Protein AF-A0AAV6G072-F1 (afdb_monomer)

Radius of gyration: 23.27 Å; Cα contacts (8 Å, |Δi|>4): 62; chains: 1; bounding box: 59×50×56 Å

Sequence (131 aa):
MVQSSLRPAANDYDTANARTCPVGLYVIPFLPRLSIRLDADAACQTMNADARRVRNQDANPCIEESDGSQNCLNRNNYDKSMCSFYFQRYKECRKYWHNVMIQRRRDGMKPDMPTAAEREEILAALGGKPY

InterPro domains:
  IPR009069 Cysteine alpha-hairpin motif superfamily [SSF47072] (57-99)
  IPR051040 Cytochrome c oxidase-assembly factor COX23 [PTHR46811] (40-126)

Organism: NCBI:txid278164

Foldseek 3Di:
DDDPDDDDDPDPPPPPDPDDDPPDDDDDPDDDDDPDPPPPDPPPPDPCPVVCQLPVCFNDVLNVLVVLLVVQCVVVVNPVVRSVVSVVLSVVLVVVQVVQLVVCVVVVHPPSGDGNVVVVVVQVVVVHRPD

Solvent-accessible surface area (backbone atoms only — not comparable to full-atom values): 8614 Å² total; per-residue (Å²): 145,79,88,82,83,83,80,84,76,83,77,95,72,85,86,80,76,85,78,85,74,89,86,76,81,82,83,81,89,86,81,86,88,76,93,72,85,70,79,89,80,84,81,90,83,84,86,51,73,64,61,51,50,62,66,27,61,68,79,30,90,49,47,70,38,48,50,50,33,51,52,44,23,72,74,50,82,58,43,60,82,84,34,47,66,36,52,48,37,35,51,43,40,54,51,52,56,50,50,52,26,52,49,29,51,73,73,69,44,78,68,45,67,64,50,63,69,58,47,52,52,56,32,57,75,66,75,43,72,100,81

Structure (mmCIF, N/CA/C/O backbone):
data_AF-A0AAV6G072-F1
#
_entry.id   AF-A0AAV6G072-F1
#
loop_
_atom_site.group_PDB
_atom_site.id
_atom_site.type_symbol
_atom_site.label_atom_id
_atom_site.label_alt_id
_atom_site.label_comp_id
_atom_site.label_asym_id
_atom_site.label_entity_id
_atom_site.label_seq_id
_atom_site.pdbx_PDB_ins_code
_atom_site.Cartn_x
_atom_site.Cartn_y
_atom_site.Cartn_z
_atom_site.occupancy
_atom_site.B_iso_or_equiv
_atom_site.auth_seq_id
_atom_site.auth_comp_id
_atom_site.auth_asym_id
_atom_site.auth_atom_id
_atom_site.pdbx_PDB_model_num
ATOM 1 N N . MET A 1 1 ? -8.547 -42.734 2.504 1.00 43.28 1 MET A N 1
ATOM 2 C CA . MET A 1 1 ? -7.365 -42.151 3.169 1.00 43.28 1 MET A CA 1
ATOM 3 C C . MET A 1 1 ? -6.193 -42.265 2.215 1.00 43.28 1 MET A C 1
ATOM 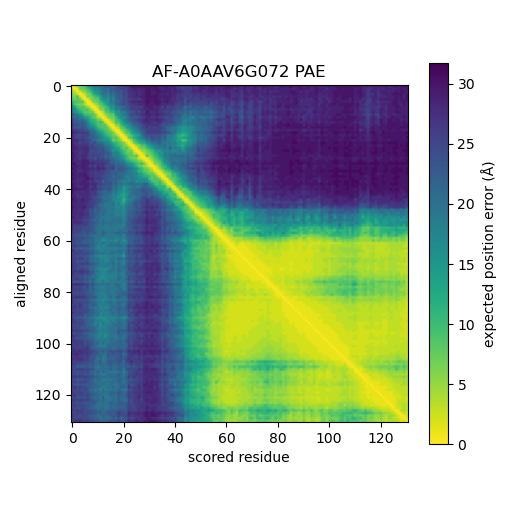5 O O . MET A 1 1 ? -5.780 -43.384 1.990 1.00 43.28 1 MET A O 1
ATOM 9 N N . VAL A 1 2 ? -5.760 -41.167 1.594 1.00 44.50 2 VAL A N 1
ATOM 10 C CA . VAL A 1 2 ? -4.366 -40.685 1.516 1.00 44.50 2 VAL A CA 1
ATOM 11 C C . VAL A 1 2 ? -4.485 -39.270 0.943 1.00 44.50 2 VAL A C 1
ATOM 13 O O . VAL A 1 2 ? -4.980 -39.075 -0.163 1.00 44.50 2 VAL A O 1
ATOM 16 N N . GLN A 1 3 ? -4.125 -38.281 1.758 1.00 39.19 3 GLN A N 1
ATOM 17 C CA . GLN A 1 3 ? -3.996 -36.882 1.366 1.00 39.19 3 GLN A CA 1
ATOM 18 C C . GLN A 1 3 ? -2.830 -36.751 0.382 1.00 39.19 3 GLN A C 1
ATOM 20 O O . GLN A 1 3 ? -1.684 -36.985 0.755 1.00 39.19 3 GLN A O 1
ATOM 25 N N . SER A 1 4 ? -3.105 -36.339 -0.853 1.00 45.03 4 SER A N 1
ATOM 26 C CA . SER A 1 4 ? -2.076 -35.839 -1.766 1.00 45.03 4 SER A CA 1
ATOM 27 C C . SER A 1 4 ? -2.091 -34.317 -1.710 1.00 45.03 4 SER A C 1
ATOM 29 O O . SER A 1 4 ? -2.795 -33.633 -2.446 1.00 45.03 4 SER A O 1
ATOM 31 N N . SER A 1 5 ? -1.342 -33.804 -0.743 1.00 41.09 5 SER A N 1
ATOM 32 C CA . SER A 1 5 ? -1.006 -32.400 -0.559 1.00 41.09 5 SER A CA 1
ATOM 33 C C . SER A 1 5 ? -0.085 -31.914 -1.679 1.00 41.09 5 SER A C 1
ATOM 35 O O . SER A 1 5 ? 1.085 -32.288 -1.720 1.00 41.09 5 SER A O 1
ATOM 37 N N . LEU A 1 6 ? -0.588 -31.036 -2.545 1.00 44.22 6 LEU A N 1
ATOM 38 C CA . LEU A 1 6 ? 0.232 -30.190 -3.412 1.00 44.22 6 LEU A CA 1
ATOM 39 C C . LEU A 1 6 ? 0.317 -28.801 -2.769 1.00 44.22 6 LEU A C 1
ATOM 41 O O . LEU A 1 6 ? -0.591 -27.984 -2.888 1.00 44.22 6 LEU A O 1
ATOM 45 N N . ARG A 1 7 ? 1.408 -28.567 -2.033 1.00 49.72 7 ARG A N 1
ATOM 46 C CA . ARG A 1 7 ? 1.883 -27.229 -1.651 1.00 49.72 7 ARG A CA 1
ATOM 47 C C . ARG A 1 7 ? 2.782 -26.709 -2.778 1.00 49.72 7 ARG A C 1
ATOM 49 O O . ARG A 1 7 ? 3.705 -27.439 -3.138 1.00 49.72 7 ARG A O 1
ATOM 56 N N . PRO A 1 8 ? 2.624 -25.474 -3.278 1.00 42.53 8 PRO A N 1
ATOM 57 C CA . PRO A 1 8 ? 3.688 -24.818 -4.020 1.00 42.53 8 PRO A CA 1
ATOM 58 C C . PRO A 1 8 ? 4.474 -23.834 -3.139 1.00 42.53 8 PRO A C 1
ATOM 60 O O . PRO A 1 8 ? 3.898 -23.003 -2.444 1.00 42.53 8 PRO A O 1
ATOM 63 N N . ALA A 1 9 ? 5.800 -23.959 -3.245 1.00 39.47 9 ALA A N 1
ATOM 64 C CA . ALA A 1 9 ? 6.841 -22.951 -3.033 1.00 39.47 9 ALA A CA 1
ATOM 65 C C . ALA A 1 9 ? 6.893 -22.232 -1.669 1.00 39.47 9 ALA A C 1
ATOM 67 O O . ALA A 1 9 ? 6.492 -21.079 -1.525 1.00 39.47 9 ALA A O 1
ATOM 68 N N . ALA A 1 10 ? 7.522 -22.882 -0.684 1.00 44.56 10 ALA A N 1
ATOM 69 C CA . ALA A 1 10 ? 8.283 -22.132 0.312 1.00 44.56 10 ALA A CA 1
ATOM 70 C C . ALA A 1 10 ? 9.484 -21.497 -0.410 1.00 44.56 10 ALA A C 1
ATOM 72 O O . ALA A 1 10 ? 10.231 -22.195 -1.089 1.00 44.56 10 ALA A O 1
ATOM 73 N N . ASN A 1 11 ? 9.609 -20.175 -0.328 1.00 47.34 11 ASN A N 1
ATOM 74 C CA . ASN A 1 11 ? 10.656 -19.413 -0.999 1.00 47.34 11 ASN A CA 1
ATOM 75 C C . ASN A 1 11 ? 12.051 -19.833 -0.494 1.00 47.34 11 ASN A C 1
ATOM 77 O O . ASN A 1 11 ? 12.328 -19.735 0.701 1.00 47.34 11 ASN A O 1
ATOM 81 N N . ASP A 1 12 ? 12.917 -20.253 -1.420 1.00 39.78 12 ASP A N 1
ATOM 82 C CA . ASP A 1 12 ? 14.348 -20.546 -1.250 1.00 39.78 12 ASP A CA 1
ATOM 83 C C . ASP A 1 12 ? 15.150 -19.299 -0.819 1.00 39.78 12 ASP A C 1
ATOM 85 O O . ASP A 1 12 ? 15.884 -18.704 -1.608 1.00 39.78 12 ASP A O 1
ATOM 89 N N . TYR A 1 13 ? 15.011 -18.853 0.431 1.00 46.91 13 TYR A N 1
ATOM 90 C CA . TYR A 1 13 ? 15.871 -17.796 0.994 1.00 46.91 13 TYR A CA 1
ATOM 91 C C . TYR A 1 13 ? 16.539 -18.170 2.328 1.00 46.91 13 TYR A C 1
ATOM 93 O O . TYR A 1 13 ? 17.275 -17.361 2.890 1.00 46.91 13 TYR A O 1
ATOM 101 N N . ASP A 1 14 ? 16.346 -19.401 2.813 1.00 44.50 14 ASP A N 1
ATOM 102 C CA . ASP A 1 14 ? 16.861 -19.865 4.113 1.00 44.50 14 ASP A CA 1
ATOM 103 C C . ASP A 1 14 ? 18.274 -20.486 4.069 1.00 44.50 14 ASP A C 1
ATOM 105 O O . ASP A 1 14 ? 18.831 -20.828 5.110 1.00 44.50 14 ASP A O 1
ATOM 109 N N . THR A 1 15 ? 18.910 -20.630 2.899 1.00 47.28 15 THR A N 1
ATOM 110 C CA . THR A 1 15 ? 20.164 -21.416 2.773 1.00 47.28 15 THR A CA 1
ATOM 111 C C . THR A 1 15 ? 21.428 -20.598 2.479 1.00 47.28 15 THR A C 1
ATOM 113 O O . THR A 1 15 ? 22.419 -21.154 2.015 1.00 47.28 15 THR A O 1
ATOM 116 N N . ALA A 1 16 ? 21.450 -19.291 2.761 1.00 45.53 16 ALA A N 1
ATOM 117 C CA . ALA A 1 16 ? 22.613 -18.445 2.441 1.00 45.53 16 ALA A CA 1
ATOM 118 C C . ALA A 1 16 ? 23.209 -17.650 3.617 1.00 45.53 16 ALA A C 1
ATOM 120 O O . ALA A 1 16 ? 23.968 -16.713 3.383 1.00 45.53 16 ALA A O 1
ATOM 121 N N . ASN A 1 17 ? 22.929 -18.002 4.877 1.00 50.56 17 ASN A N 1
ATOM 122 C CA . ASN A 1 17 ? 23.587 -17.341 6.013 1.00 50.56 17 ASN A CA 1
ATOM 123 C C . ASN A 1 17 ? 24.106 -18.333 7.061 1.00 50.56 17 ASN A C 1
ATOM 125 O O . ASN A 1 17 ? 23.700 -18.359 8.225 1.00 50.56 17 ASN A O 1
ATOM 129 N N . ALA A 1 18 ? 25.030 -19.185 6.621 1.00 44.41 18 ALA A N 1
ATOM 130 C CA . ALA A 1 18 ? 25.863 -19.978 7.509 1.00 44.41 18 ALA A CA 1
ATOM 131 C C . ALA A 1 18 ? 26.890 -19.068 8.214 1.00 44.41 18 ALA A C 1
ATOM 133 O O . ALA A 1 18 ? 27.986 -18.840 7.721 1.00 44.41 18 ALA A O 1
ATOM 134 N N . ARG A 1 19 ? 26.489 -18.545 9.377 1.00 48.84 19 ARG A N 1
ATOM 135 C CA . ARG A 1 19 ? 27.278 -18.416 10.618 1.00 48.84 19 ARG A CA 1
ATOM 136 C C . ARG A 1 19 ? 28.788 -18.152 10.458 1.00 48.84 19 ARG A C 1
ATOM 138 O O . ARG A 1 19 ? 29.585 -19.086 10.503 1.00 48.84 19 ARG A O 1
ATOM 145 N N . THR A 1 20 ? 29.192 -16.886 10.498 1.00 47.06 20 THR A N 1
ATOM 146 C CA . THR A 1 20 ? 30.543 -16.516 10.954 1.00 47.06 20 THR A CA 1
ATOM 147 C C . THR A 1 20 ? 30.425 -15.853 12.324 1.00 47.06 20 THR A C 1
ATOM 149 O O . THR A 1 20 ? 30.138 -14.664 12.433 1.00 47.06 20 THR A O 1
ATOM 152 N N . CYS A 1 21 ? 30.599 -16.637 13.391 1.00 46.31 21 CYS A N 1
ATOM 153 C CA . CYS A 1 21 ? 30.754 -16.114 14.749 1.00 46.31 21 CYS A CA 1
ATOM 154 C C . CYS A 1 21 ? 32.235 -15.757 14.967 1.00 46.31 21 CYS A C 1
ATOM 156 O O . CYS A 1 21 ? 33.083 -16.616 14.708 1.00 46.31 21 CYS A O 1
ATOM 158 N N . PRO A 1 22 ? 32.589 -14.553 15.454 1.00 49.34 22 PRO A N 1
ATOM 159 C CA . PRO A 1 22 ? 33.966 -14.255 15.820 1.00 49.34 22 PRO A CA 1
ATOM 160 C C . PRO A 1 22 ? 34.309 -15.026 17.101 1.00 49.34 22 PRO A C 1
ATOM 162 O O . PRO A 1 22 ? 33.972 -14.619 18.211 1.00 49.34 22 PRO A O 1
ATOM 165 N N . VAL A 1 23 ? 34.952 -16.182 16.949 1.00 44.72 23 VAL A N 1
ATOM 166 C CA . VAL A 1 23 ? 35.573 -16.912 18.059 1.00 44.72 23 VAL A CA 1
ATOM 167 C C . VAL A 1 23 ? 36.865 -16.202 18.443 1.00 44.72 23 VAL A C 1
ATOM 169 O O . VAL A 1 23 ? 37.855 -16.251 17.722 1.00 44.72 23 VAL A O 1
ATOM 172 N N . GLY A 1 24 ? 36.845 -15.540 19.595 1.00 44.09 24 GLY A N 1
ATOM 173 C CA . GLY A 1 24 ? 38.023 -14.908 20.177 1.00 44.09 24 GLY A CA 1
ATOM 174 C C . GLY A 1 24 ? 37.813 -14.586 21.651 1.00 44.09 24 GLY A C 1
ATOM 175 O O . GLY A 1 24 ? 37.853 -13.422 22.031 1.00 44.09 24 GLY A O 1
ATOM 176 N N . LEU A 1 25 ? 37.538 -15.598 22.483 1.00 44.28 25 LEU A N 1
ATOM 177 C CA . LEU A 1 25 ? 37.513 -15.423 23.936 1.00 44.28 25 LEU A CA 1
ATOM 178 C C . LEU A 1 25 ? 38.928 -15.625 24.499 1.00 44.28 25 LEU A C 1
ATOM 180 O O . LEU A 1 25 ? 39.478 -16.725 24.447 1.00 44.28 25 LEU A O 1
ATOM 184 N N . TYR A 1 26 ? 39.501 -14.556 25.051 1.00 47.16 26 TYR A N 1
ATOM 185 C CA . TYR A 1 26 ? 40.648 -14.620 25.955 1.00 47.16 26 TYR A CA 1
ATOM 186 C C . TYR A 1 26 ? 40.268 -15.445 27.195 1.00 47.16 26 TYR A C 1
ATOM 188 O O . TYR A 1 26 ? 39.253 -15.182 27.839 1.00 47.16 26 TYR A O 1
ATOM 196 N N . VAL A 1 27 ? 41.081 -16.445 27.535 1.00 44.22 27 VAL A N 1
ATOM 197 C CA . VAL A 1 27 ? 40.869 -17.313 28.700 1.00 44.22 27 VAL A CA 1
ATOM 198 C C . VAL A 1 27 ? 41.454 -16.628 29.938 1.00 44.22 27 VAL A C 1
ATOM 200 O O . VAL A 1 27 ? 42.667 -16.451 30.013 1.00 44.22 27 VAL A O 1
ATOM 203 N N . ILE A 1 28 ? 40.621 -16.254 30.916 1.00 48.19 28 ILE A N 1
ATOM 204 C CA . ILE A 1 28 ? 41.090 -15.870 32.261 1.00 48.19 28 ILE A CA 1
ATOM 205 C C . ILE A 1 28 ? 41.050 -17.129 33.142 1.00 48.19 28 ILE A C 1
ATOM 207 O O . ILE A 1 28 ? 39.960 -17.625 33.436 1.00 48.19 28 ILE A O 1
ATOM 211 N N . PRO A 1 29 ? 42.199 -17.677 33.572 1.00 48.19 29 PRO A N 1
ATOM 212 C CA . PRO A 1 29 ? 42.230 -18.828 34.459 1.00 48.19 29 PRO A CA 1
ATOM 213 C C . PRO A 1 29 ? 42.181 -18.304 35.897 1.00 48.19 29 PRO A C 1
ATOM 215 O O . PRO A 1 29 ? 43.129 -17.638 36.267 1.00 48.19 29 PRO A O 1
ATOM 218 N N . PHE A 1 30 ? 41.102 -18.523 36.668 1.00 52.41 30 PHE A N 1
ATOM 219 C CA . PHE A 1 30 ? 41.096 -18.626 38.156 1.00 52.41 30 PHE A CA 1
ATOM 220 C C . PHE A 1 30 ? 39.709 -18.455 38.829 1.00 52.41 30 PHE A C 1
ATOM 222 O O . PHE A 1 30 ? 39.621 -17.843 39.887 1.00 52.41 30 PHE A O 1
ATOM 229 N N . LEU A 1 31 ? 38.608 -19.033 38.322 1.00 46.81 31 LEU A N 1
ATOM 230 C CA . LEU A 1 31 ? 37.401 -19.187 39.164 1.00 46.81 31 LEU A CA 1
ATOM 231 C C . LEU A 1 31 ? 36.788 -20.598 39.080 1.00 46.81 31 LEU A C 1
ATOM 233 O O . LEU A 1 31 ? 36.438 -21.049 37.987 1.00 46.81 31 LEU A O 1
ATOM 237 N N . PRO A 1 32 ? 36.663 -21.319 40.218 1.00 46.78 32 PRO A N 1
ATOM 238 C CA . PRO A 1 32 ? 36.158 -22.680 40.257 1.00 46.78 32 PRO A CA 1
ATOM 239 C C . PRO A 1 32 ? 34.623 -22.723 40.348 1.00 46.78 32 PRO A C 1
ATOM 241 O O . PRO A 1 32 ? 34.003 -22.110 41.207 1.00 46.78 32 PRO A O 1
ATOM 244 N N . ARG A 1 33 ? 34.039 -23.558 39.486 1.00 55.66 33 ARG A N 1
ATOM 245 C CA . ARG A 1 33 ? 32.888 -24.436 39.758 1.00 55.66 33 ARG A CA 1
ATOM 246 C C . ARG A 1 33 ? 31.591 -23.785 40.276 1.00 55.66 33 ARG A C 1
ATOM 248 O O . ARG A 1 33 ? 31.136 -24.083 41.375 1.00 55.66 33 ARG A O 1
ATOM 255 N N . LEU A 1 34 ? 30.890 -23.076 39.392 1.00 39.09 34 LEU A N 1
ATOM 256 C CA . LEU A 1 34 ? 29.425 -23.013 39.434 1.00 39.09 34 LEU A CA 1
ATOM 257 C C . LEU A 1 34 ? 28.880 -23.365 38.044 1.00 39.09 34 LEU A C 1
ATOM 259 O O . LEU A 1 34 ? 29.048 -22.617 37.086 1.00 39.09 34 LEU A O 1
ATOM 263 N N . SER A 1 35 ? 28.287 -24.552 37.910 1.00 44.91 35 SER A N 1
ATOM 264 C CA . SER A 1 35 ? 27.640 -24.993 36.668 1.00 44.91 35 SER A CA 1
ATOM 265 C C . SER A 1 35 ? 26.255 -24.361 36.562 1.00 44.91 35 SER A C 1
ATOM 267 O O . SER A 1 35 ? 25.248 -25.024 36.782 1.00 44.91 35 SER A O 1
ATOM 269 N N . ILE A 1 36 ? 26.204 -23.069 36.244 1.00 44.53 36 ILE A N 1
ATOM 270 C CA . ILE A 1 36 ? 24.984 -22.466 35.712 1.00 44.53 36 ILE A CA 1
ATOM 271 C C . ILE A 1 36 ? 25.023 -22.747 34.209 1.00 44.53 36 ILE A C 1
ATOM 273 O O . ILE A 1 36 ? 25.853 -22.187 33.493 1.00 44.53 36 ILE A O 1
ATOM 277 N N . ARG A 1 37 ? 24.162 -23.649 33.725 1.00 52.22 37 ARG A N 1
ATOM 278 C CA . ARG A 1 37 ? 23.829 -23.706 32.297 1.00 52.22 37 ARG A CA 1
ATOM 279 C C . ARG A 1 37 ? 23.056 -22.426 31.982 1.00 52.22 37 ARG A C 1
ATOM 281 O O . ARG A 1 37 ? 21.846 -22.377 32.150 1.00 52.22 37 ARG A O 1
ATOM 288 N N . LEU A 1 38 ? 23.772 -21.359 31.640 1.00 44.16 38 LEU A N 1
ATOM 289 C CA . LEU A 1 38 ? 23.180 -20.242 30.919 1.00 44.16 38 LEU A CA 1
ATOM 290 C C . LEU A 1 38 ? 23.074 -20.709 29.472 1.00 44.16 38 LEU A C 1
ATOM 292 O O . LEU A 1 38 ? 24.077 -20.749 28.761 1.00 44.16 38 LEU A O 1
ATOM 296 N N . ASP A 1 39 ? 21.877 -21.151 29.092 1.00 41.16 39 ASP A N 1
ATOM 297 C CA . ASP A 1 39 ? 21.552 -21.497 27.715 1.00 41.16 39 ASP A CA 1
ATOM 298 C C . ASP A 1 39 ? 21.881 -20.292 26.823 1.00 41.16 39 ASP A C 1
ATOM 300 O O . ASP A 1 39 ? 21.339 -19.192 26.960 1.00 41.16 39 ASP A O 1
ATOM 304 N N . ALA A 1 40 ? 22.872 -20.496 25.963 1.00 49.16 40 ALA A N 1
ATOM 305 C CA . ALA A 1 40 ? 23.545 -19.476 25.178 1.00 49.16 40 ALA A CA 1
ATOM 306 C C . ALA A 1 40 ? 22.778 -19.135 23.889 1.00 49.16 40 ALA A C 1
ATOM 308 O O . ALA A 1 40 ? 23.378 -19.077 22.821 1.00 49.16 40 ALA A O 1
ATOM 309 N N . ASP A 1 41 ? 21.470 -18.880 23.982 1.00 49.19 41 ASP A N 1
ATOM 310 C CA . ASP A 1 41 ? 20.613 -18.669 22.800 1.00 49.19 41 ASP A CA 1
ATOM 311 C C . ASP A 1 41 ? 20.026 -17.248 22.676 1.00 49.19 41 ASP A C 1
ATOM 313 O O . ASP A 1 41 ? 19.133 -17.005 21.865 1.00 49.19 41 ASP A O 1
ATOM 317 N N . ALA A 1 42 ? 20.525 -16.263 23.432 1.00 51.72 42 ALA A N 1
ATOM 318 C CA . ALA A 1 42 ? 19.817 -14.983 23.580 1.00 51.72 42 ALA A CA 1
ATOM 319 C C . ALA A 1 42 ? 20.475 -13.717 22.995 1.00 51.72 42 ALA A C 1
ATOM 321 O O . ALA A 1 42 ? 19.970 -12.630 23.263 1.00 51.72 42 ALA A O 1
ATOM 322 N N . ALA A 1 43 ? 21.550 -13.770 22.194 1.00 49.06 43 ALA A N 1
ATOM 323 C CA . ALA A 1 43 ? 22.134 -12.510 21.695 1.00 49.06 43 ALA A CA 1
ATOM 324 C C . ALA A 1 43 ? 22.849 -12.569 20.333 1.00 49.06 43 ALA A C 1
ATOM 326 O O . ALA A 1 43 ? 23.988 -12.137 20.193 1.00 49.06 43 ALA A O 1
ATOM 327 N N . CYS A 1 44 ? 22.146 -13.004 19.287 1.00 51.06 44 CYS A N 1
ATOM 328 C CA . CYS A 1 44 ? 22.409 -12.520 17.924 1.00 51.06 44 CYS A CA 1
ATOM 329 C C . CYS A 1 44 ? 21.089 -12.110 17.254 1.00 51.06 44 CYS A C 1
ATOM 331 O O . CYS A 1 44 ? 20.690 -12.643 16.225 1.00 51.06 44 CYS A O 1
ATOM 333 N N . GLN A 1 45 ? 20.346 -11.195 17.880 1.00 58.03 45 GLN A N 1
ATOM 334 C CA . GLN A 1 45 ? 19.088 -10.687 17.325 1.00 58.03 45 GLN A CA 1
ATOM 335 C C . GLN A 1 45 ? 19.103 -9.161 17.248 1.00 58.03 45 GLN A C 1
ATOM 337 O O . GLN A 1 45 ? 18.338 -8.489 17.930 1.00 58.03 45 GLN A O 1
ATOM 342 N N . THR A 1 46 ? 19.972 -8.586 16.416 1.00 52.97 46 THR A N 1
ATOM 343 C CA . THR A 1 46 ? 19.927 -7.136 16.132 1.00 52.97 46 THR A CA 1
ATOM 344 C C . THR A 1 46 ? 20.066 -6.784 14.654 1.00 52.97 46 THR A C 1
ATOM 346 O O . THR A 1 46 ? 20.354 -5.643 14.319 1.00 52.97 46 THR A O 1
ATOM 349 N N . MET A 1 47 ? 19.775 -7.715 13.743 1.00 50.28 47 MET A N 1
ATOM 350 C CA . MET A 1 47 ? 19.568 -7.385 12.328 1.00 50.28 47 MET A CA 1
ATOM 351 C C . MET A 1 47 ? 18.383 -8.163 11.768 1.00 50.28 47 MET A C 1
ATOM 353 O O . MET A 1 47 ? 18.582 -9.084 10.994 1.00 50.28 47 MET A O 1
ATOM 357 N N . ASN A 1 48 ? 17.158 -7.863 12.220 1.00 57.44 48 ASN A N 1
ATOM 358 C CA . ASN A 1 48 ? 15.927 -8.266 11.509 1.00 57.44 48 ASN A CA 1
ATOM 359 C C . ASN A 1 48 ? 14.616 -7.725 12.116 1.00 57.44 48 ASN A C 1
ATOM 361 O O . ASN A 1 48 ? 13.537 -8.102 11.665 1.00 57.44 48 ASN A O 1
ATOM 365 N N . ALA A 1 49 ? 14.651 -6.842 13.122 1.00 56.56 49 ALA A N 1
ATOM 366 C CA . ALA A 1 49 ? 13.415 -6.294 13.691 1.00 56.56 49 ALA A CA 1
ATOM 367 C C . ALA A 1 49 ? 12.627 -5.458 12.663 1.00 56.56 49 ALA A C 1
ATOM 369 O O . ALA A 1 49 ? 11.406 -5.580 12.572 1.00 56.56 49 ALA A O 1
ATOM 370 N N . ASP A 1 50 ? 13.320 -4.664 11.844 1.00 54.00 50 ASP A N 1
ATOM 371 C CA . ASP A 1 50 ? 12.675 -3.785 10.865 1.00 54.00 50 ASP A CA 1
ATOM 372 C C . ASP A 1 50 ? 12.238 -4.531 9.600 1.00 54.00 50 ASP A C 1
ATOM 374 O O . ASP A 1 50 ? 11.128 -4.316 9.120 1.00 54.00 50 ASP A O 1
ATOM 378 N N . ALA A 1 51 ? 13.023 -5.504 9.129 1.00 54.78 51 ALA A N 1
ATOM 379 C CA . ALA A 1 51 ? 12.607 -6.393 8.042 1.00 54.78 51 ALA A CA 1
ATOM 380 C C . ALA A 1 51 ? 11.374 -7.233 8.429 1.00 54.78 51 ALA A C 1
ATOM 382 O O . ALA A 1 51 ? 10.443 -7.373 7.634 1.00 54.78 51 ALA A O 1
ATOM 383 N N . ARG A 1 52 ? 11.306 -7.715 9.681 1.00 55.25 52 ARG A N 1
ATOM 384 C CA . ARG A 1 52 ? 10.140 -8.440 10.209 1.00 55.25 52 ARG A CA 1
ATOM 385 C C . ARG A 1 52 ? 8.894 -7.557 10.307 1.00 55.25 52 ARG A C 1
ATOM 387 O O . ARG A 1 52 ? 7.801 -8.049 10.060 1.00 55.25 52 ARG A O 1
ATOM 394 N N . ARG A 1 53 ? 9.033 -6.265 10.630 1.00 52.62 53 ARG A N 1
ATOM 395 C CA . ARG A 1 53 ? 7.913 -5.299 10.641 1.00 52.62 53 ARG A CA 1
ATOM 396 C C . ARG A 1 53 ? 7.410 -4.980 9.236 1.00 52.62 53 ARG A C 1
ATOM 398 O O . ARG A 1 53 ? 6.204 -4.907 9.036 1.00 52.62 53 ARG A O 1
ATOM 405 N N . VAL A 1 54 ? 8.316 -4.831 8.269 1.00 54.09 54 VAL A N 1
ATOM 406 C CA . VAL A 1 54 ? 7.974 -4.557 6.861 1.00 54.09 54 VAL A CA 1
ATOM 407 C C . VAL A 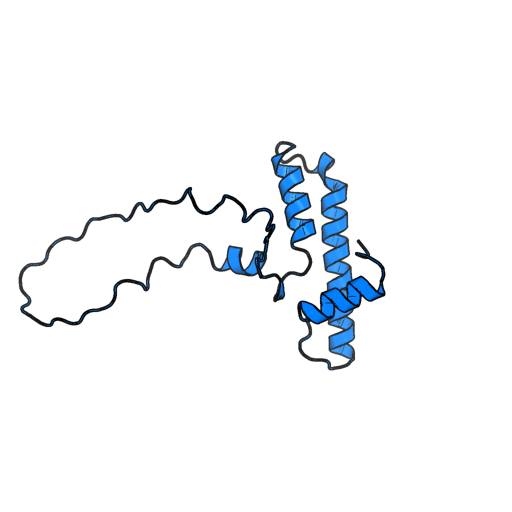1 54 ? 7.239 -5.737 6.219 1.00 54.09 54 VAL A C 1
ATOM 409 O O . VAL A 1 54 ? 6.336 -5.522 5.412 1.00 54.09 54 VAL A O 1
ATOM 412 N N . ARG A 1 55 ? 7.597 -6.968 6.607 1.00 58.53 55 ARG A N 1
ATOM 413 C CA . ARG A 1 55 ? 6.967 -8.222 6.161 1.00 58.53 55 ARG A CA 1
ATOM 414 C C . ARG A 1 55 ? 5.816 -8.703 7.041 1.00 58.53 55 ARG A C 1
ATOM 416 O O . ARG A 1 55 ? 5.258 -9.763 6.767 1.00 58.53 55 ARG A O 1
ATOM 423 N N . ASN A 1 56 ? 5.465 -7.967 8.093 1.00 66.56 56 ASN A N 1
ATOM 424 C CA . ASN A 1 56 ? 4.341 -8.348 8.929 1.00 66.56 56 ASN A CA 1
ATOM 425 C C . ASN A 1 56 ? 3.048 -8.051 8.166 1.00 66.56 56 ASN A C 1
ATOM 427 O O . ASN A 1 56 ? 2.670 -6.886 8.025 1.00 66.56 56 ASN A O 1
ATOM 431 N N . GLN A 1 57 ? 2.391 -9.112 7.688 1.00 67.62 57 GLN A N 1
ATOM 432 C CA . GLN A 1 57 ? 1.113 -9.025 6.990 1.00 67.62 57 GLN A CA 1
ATOM 433 C C . GLN A 1 57 ? 0.117 -8.213 7.808 1.00 67.62 57 GLN A C 1
ATOM 435 O O . GLN A 1 57 ? -0.565 -7.370 7.245 1.00 67.62 57 GLN A O 1
ATOM 440 N N . ASP A 1 58 ? 0.097 -8.348 9.132 1.00 62.09 58 ASP A N 1
ATOM 441 C CA . ASP A 1 58 ? -0.831 -7.622 9.999 1.00 62.09 58 ASP A CA 1
ATOM 442 C C . ASP A 1 58 ? -0.604 -6.106 9.974 1.00 62.09 58 ASP A C 1
ATOM 444 O O . ASP A 1 58 ? -1.569 -5.348 9.915 1.00 62.09 58 ASP A O 1
ATOM 448 N N . ALA A 1 59 ? 0.650 -5.650 9.928 1.00 68.31 59 ALA A N 1
ATOM 449 C CA . ALA A 1 59 ? 0.994 -4.227 10.004 1.00 68.31 59 ALA A CA 1
ATOM 450 C C . ALA A 1 59 ? 1.089 -3.530 8.637 1.00 68.31 59 ALA A C 1
ATOM 452 O O . ALA A 1 59 ? 0.946 -2.308 8.556 1.00 68.31 59 ALA A O 1
ATOM 453 N N . ASN A 1 60 ? 1.363 -4.279 7.566 1.00 77.56 60 ASN A N 1
ATOM 454 C CA . ASN A 1 60 ? 1.542 -3.730 6.229 1.00 77.56 60 ASN A CA 1
ATOM 455 C C . ASN A 1 60 ? 0.602 -4.421 5.228 1.00 77.56 60 ASN A C 1
ATOM 457 O O . ASN A 1 60 ? 0.879 -5.536 4.796 1.00 77.56 60 ASN A O 1
ATOM 461 N N . PRO A 1 61 ? -0.490 -3.763 4.810 1.00 84.44 61 PRO A N 1
ATOM 462 C CA . PRO A 1 61 ? -1.430 -4.348 3.861 1.00 84.44 61 PRO A CA 1
ATOM 463 C C . PRO A 1 61 ? -0.960 -4.279 2.396 1.00 84.44 61 PRO A C 1
ATOM 465 O O . PRO A 1 61 ? -1.632 -4.824 1.528 1.00 84.44 61 PRO A O 1
ATOM 468 N N . CYS A 1 62 ? 0.171 -3.619 2.110 1.00 89.69 62 CYS A N 1
ATOM 469 C CA . CYS A 1 62 ? 0.668 -3.374 0.750 1.00 89.69 62 CYS A CA 1
ATOM 470 C C . CYS A 1 62 ? 1.959 -4.153 0.427 1.00 89.69 62 CYS A C 1
ATOM 472 O O . CYS A 1 62 ? 2.844 -3.646 -0.272 1.00 89.69 62 CYS A O 1
ATOM 474 N N . ILE A 1 63 ? 2.133 -5.344 1.018 1.00 88.25 63 ILE A N 1
ATOM 475 C CA . ILE A 1 63 ? 3.370 -6.135 0.880 1.00 88.25 63 ILE A CA 1
ATOM 476 C C . ILE A 1 63 ? 3.552 -6.622 -0.556 1.00 88.25 63 ILE A C 1
ATOM 478 O O . ILE A 1 63 ? 4.646 -6.495 -1.099 1.00 88.25 63 ILE A O 1
ATOM 482 N N . GLU A 1 64 ? 2.495 -7.132 -1.187 1.00 87.81 64 GLU A N 1
ATOM 483 C CA . GLU A 1 64 ? 2.570 -7.653 -2.557 1.00 87.81 64 GLU A CA 1
ATOM 484 C C . GLU A 1 64 ? 2.952 -6.561 -3.564 1.00 87.81 64 GLU A C 1
ATOM 486 O O . GLU A 1 64 ? 3.750 -6.783 -4.473 1.00 87.81 64 GLU A O 1
ATOM 491 N N . GLU A 1 65 ? 2.430 -5.351 -3.379 1.00 90.12 65 GLU A N 1
ATOM 492 C CA . GLU A 1 65 ? 2.670 -4.211 -4.260 1.00 90.12 65 GLU A CA 1
ATOM 493 C C . GLU A 1 65 ? 4.085 -3.655 -4.045 1.00 90.12 65 GLU A C 1
ATOM 495 O O . GLU A 1 65 ? 4.775 -3.310 -5.010 1.00 90.12 65 GLU A O 1
ATOM 500 N N . SER A 1 66 ? 4.550 -3.631 -2.789 1.00 89.81 66 SER A N 1
ATOM 501 C CA . SER A 1 66 ? 5.940 -3.311 -2.452 1.00 89.81 66 SER A CA 1
ATOM 502 C C . SER A 1 66 ? 6.901 -4.312 -3.093 1.00 89.81 66 SER A C 1
ATOM 504 O O . SER A 1 66 ? 7.875 -3.903 -3.728 1.00 89.81 66 SER A O 1
ATOM 506 N N . ASP A 1 67 ? 6.606 -5.607 -2.996 1.00 90.69 67 ASP A N 1
ATOM 507 C CA . ASP A 1 67 ? 7.417 -6.673 -3.585 1.00 90.69 67 ASP A CA 1
ATOM 508 C C . ASP A 1 67 ? 7.424 -6.607 -5.110 1.00 90.69 67 ASP A C 1
ATOM 510 O O . ASP A 1 67 ? 8.486 -6.743 -5.717 1.00 90.69 67 ASP A O 1
ATOM 514 N N . GLY A 1 68 ? 6.288 -6.294 -5.738 1.00 91.00 68 GLY A N 1
ATOM 515 C CA . GLY A 1 68 ? 6.209 -6.033 -7.176 1.00 91.00 68 GLY A CA 1
ATOM 516 C C . GLY A 1 68 ? 7.093 -4.859 -7.606 1.00 91.00 68 GLY A C 1
ATOM 517 O O . GLY A 1 68 ? 7.847 -4.969 -8.575 1.00 91.00 68 GLY A O 1
ATOM 518 N N . SER A 1 69 ? 7.070 -3.755 -6.852 1.00 91.25 69 SER A N 1
ATOM 519 C CA . SER A 1 69 ? 7.915 -2.591 -7.142 1.00 91.25 69 SER A CA 1
ATOM 520 C C . SER A 1 69 ? 9.407 -2.896 -6.982 1.00 91.25 69 SER A C 1
ATOM 522 O O . SER A 1 69 ? 10.207 -2.534 -7.847 1.00 91.25 69 SER A O 1
ATOM 524 N N . GLN A 1 70 ? 9.779 -3.640 -5.936 1.00 91.06 70 GLN A N 1
ATOM 525 C CA . GLN A 1 70 ? 11.159 -4.049 -5.700 1.00 91.06 70 GLN A CA 1
ATOM 526 C C . GLN A 1 70 ? 11.636 -5.037 -6.767 1.00 91.06 70 GLN A C 1
ATOM 528 O O . GLN A 1 70 ? 12.758 -4.925 -7.257 1.00 91.06 70 GLN A O 1
ATOM 533 N N . ASN A 1 71 ? 10.778 -5.972 -7.176 1.00 93.56 71 ASN A N 1
ATOM 534 C CA . ASN A 1 71 ? 11.082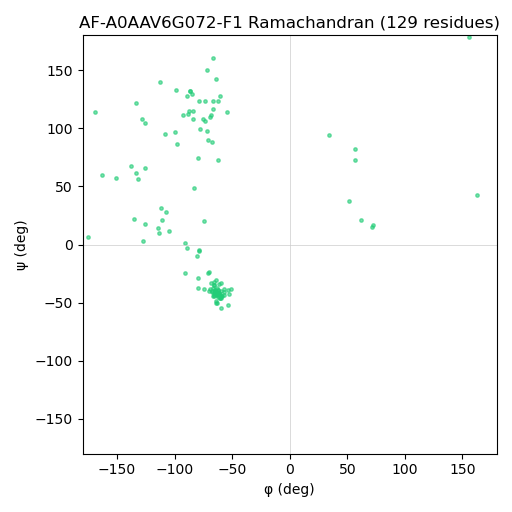 -6.926 -8.235 1.00 93.56 71 ASN A CA 1
ATOM 535 C C . ASN A 1 71 ? 11.320 -6.216 -9.574 1.00 93.56 71 ASN A C 1
ATOM 537 O O . ASN A 1 71 ? 12.291 -6.518 -10.266 1.00 93.56 71 ASN A O 1
ATOM 541 N N . CYS A 1 72 ? 10.486 -5.226 -9.904 1.00 95.12 72 CYS A N 1
ATOM 542 C CA . CYS A 1 72 ? 10.673 -4.413 -11.099 1.00 95.12 72 CYS A CA 1
ATOM 543 C C . CYS A 1 72 ? 12.012 -3.665 -11.073 1.00 95.12 72 CYS A C 1
ATOM 545 O O . CYS A 1 72 ? 12.753 -3.714 -12.055 1.00 95.12 72 CYS A O 1
ATOM 547 N N . LEU A 1 73 ? 12.364 -3.035 -9.947 1.00 93.56 73 LEU A N 1
ATOM 548 C CA . LEU A 1 73 ? 13.655 -2.359 -9.799 1.00 93.56 73 LEU A CA 1
ATOM 549 C C . LEU A 1 73 ? 14.826 -3.330 -9.977 1.00 93.56 73 LEU A C 1
ATOM 551 O O . LEU A 1 73 ? 15.756 -3.027 -10.718 1.00 93.56 73 LEU A O 1
ATOM 555 N N . ASN A 1 74 ? 14.752 -4.513 -9.365 1.00 93.25 74 ASN A N 1
ATOM 556 C CA . ASN A 1 74 ? 15.809 -5.520 -9.456 1.00 93.25 74 ASN A CA 1
ATOM 557 C C . ASN A 1 74 ? 16.033 -6.000 -10.901 1.00 93.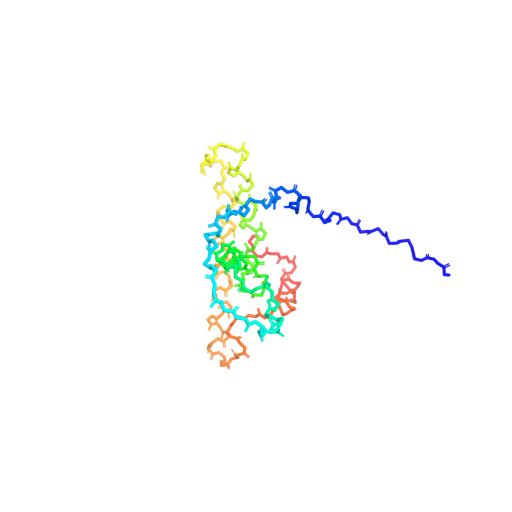25 74 ASN A C 1
ATOM 559 O O . ASN A 1 74 ? 17.163 -6.291 -11.278 1.00 93.25 74 ASN A O 1
ATOM 563 N N . ARG A 1 75 ? 14.974 -6.068 -11.719 1.00 93.88 75 ARG A N 1
ATOM 564 C CA . ARG A 1 75 ? 15.061 -6.484 -13.132 1.00 93.88 75 ARG A CA 1
ATOM 565 C C . ARG A 1 75 ? 15.546 -5.378 -14.068 1.00 93.88 75 ARG A C 1
ATOM 567 O O . ARG A 1 75 ? 16.142 -5.682 -15.093 1.00 93.88 75 ARG A O 1
ATOM 574 N N . ASN A 1 76 ? 15.282 -4.117 -13.732 1.00 92.31 76 ASN A N 1
ATOM 575 C CA . ASN A 1 76 ? 15.551 -2.964 -14.597 1.00 92.31 76 ASN A CA 1
ATOM 576 C C . ASN A 1 76 ? 16.746 -2.127 -14.116 1.00 92.31 76 ASN A C 1
ATOM 578 O O . ASN A 1 76 ? 16.773 -0.919 -14.334 1.00 92.31 76 ASN A O 1
ATOM 582 N N . ASN A 1 77 ? 17.718 -2.731 -13.423 1.00 92.69 77 ASN A N 1
ATOM 583 C CA . ASN A 1 77 ? 18.896 -2.029 -12.889 1.00 92.69 77 ASN A CA 1
ATOM 584 C C . ASN A 1 77 ? 18.542 -0.782 -12.052 1.00 92.69 77 ASN A C 1
ATOM 586 O O . ASN A 1 77 ? 19.232 0.233 -12.103 1.00 92.69 77 ASN A O 1
ATOM 590 N N . TYR A 1 78 ? 17.457 -0.858 -11.279 1.00 89.50 78 TYR A N 1
ATOM 591 C CA . TYR A 1 78 ? 16.918 0.229 -10.459 1.00 89.50 78 TYR A CA 1
ATOM 592 C C . TYR A 1 78 ? 16.454 1.472 -11.239 1.00 89.50 78 TYR A C 1
ATOM 594 O O . TYR A 1 78 ? 16.290 2.545 -10.648 1.00 89.50 78 TYR A O 1
ATOM 602 N N . ASP A 1 79 ? 16.161 1.339 -12.535 1.00 91.75 79 ASP A N 1
ATOM 603 C CA . ASP A 1 79 ? 15.513 2.402 -13.297 1.00 91.75 79 ASP A CA 1
ATOM 604 C C . ASP A 1 79 ? 14.056 2.587 -12.840 1.00 91.75 79 ASP A C 1
ATOM 606 O O . ASP A 1 79 ? 13.168 1.760 -13.062 1.00 91.75 79 ASP A O 1
ATOM 610 N N . LYS A 1 80 ? 13.807 3.718 -12.177 1.00 89.38 80 LYS A N 1
ATOM 611 C CA . LYS A 1 80 ? 12.494 4.071 -11.627 1.00 89.38 80 LYS A CA 1
ATOM 612 C C . LYS A 1 80 ? 11.475 4.415 -12.710 1.00 89.38 80 LYS A C 1
ATOM 614 O O . LYS A 1 80 ? 10.278 4.302 -12.444 1.00 89.38 80 LYS A O 1
ATOM 619 N N . SER A 1 81 ? 11.920 4.849 -13.890 1.00 91.00 81 SER A N 1
ATOM 620 C CA . SER A 1 81 ? 11.028 5.279 -14.972 1.00 91.00 81 SER A CA 1
ATOM 621 C C . SER A 1 81 ? 10.181 4.109 -15.487 1.00 91.00 81 SER A C 1
ATOM 623 O O . SER A 1 81 ? 8.960 4.233 -15.623 1.00 91.00 81 SER A O 1
ATOM 625 N N . MET A 1 82 ? 10.810 2.939 -15.617 1.00 89.81 82 MET A N 1
ATOM 626 C CA . MET A 1 82 ? 10.201 1.687 -16.075 1.00 89.81 82 MET A CA 1
ATOM 627 C C . MET A 1 82 ? 9.215 1.089 -15.060 1.00 89.81 82 MET A C 1
ATOM 629 O O . MET A 1 82 ? 8.302 0.356 -15.432 1.00 89.81 82 MET A O 1
ATOM 633 N N . CYS A 1 83 ? 9.361 1.423 -13.774 1.00 95.06 83 CYS A N 1
ATOM 634 C CA . CYS A 1 83 ? 8.578 0.849 -12.674 1.00 95.06 83 CYS A CA 1
ATOM 635 C C . CYS A 1 83 ? 7.490 1.785 -12.120 1.00 95.06 83 CYS A C 1
ATOM 637 O O . CYS A 1 83 ? 6.906 1.506 -11.070 1.00 95.06 83 CYS A O 1
ATOM 639 N N . SER A 1 84 ? 7.195 2.888 -12.81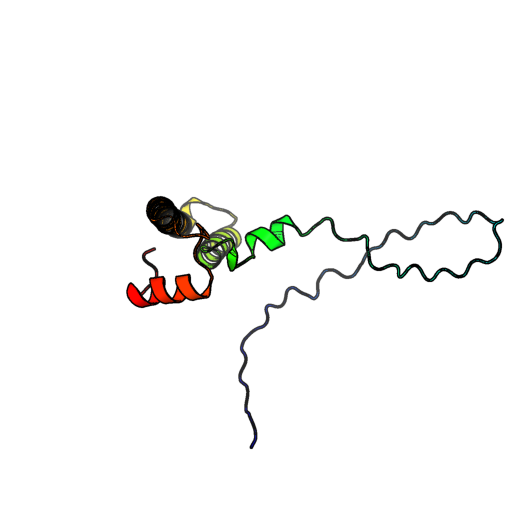5 1.00 92.44 84 SER A N 1
ATOM 640 C CA . SER A 1 84 ? 6.221 3.907 -12.392 1.00 92.44 84 SER A CA 1
ATOM 641 C C . SER A 1 84 ? 4.837 3.337 -12.056 1.00 92.44 84 SER A C 1
ATOM 643 O O . SER A 1 84 ? 4.256 3.727 -11.042 1.00 92.44 84 SER A O 1
ATOM 645 N N . PHE A 1 85 ? 4.358 2.359 -12.827 1.00 91.94 85 PHE A N 1
ATOM 646 C CA . PHE A 1 85 ? 3.092 1.664 -12.579 1.00 91.94 85 PHE A CA 1
ATOM 647 C C . PHE A 1 85 ? 3.061 0.956 -11.214 1.00 91.94 85 PHE A C 1
ATOM 649 O O . PHE A 1 85 ? 2.128 1.143 -10.438 1.00 91.94 85 PHE A O 1
ATOM 656 N N . TYR A 1 86 ? 4.115 0.218 -10.851 1.00 92.31 86 TYR A N 1
ATOM 657 C CA . TYR A 1 86 ? 4.191 -0.465 -9.553 1.00 92.31 86 TYR A CA 1
ATOM 658 C C . TYR A 1 86 ? 4.194 0.522 -8.380 1.00 92.31 86 TYR A C 1
ATOM 660 O O . TYR A 1 86 ? 3.555 0.286 -7.355 1.00 92.31 86 TYR A O 1
ATOM 668 N N . PHE A 1 87 ? 4.864 1.668 -8.539 1.00 92.25 87 PHE A N 1
ATOM 669 C CA . PHE A 1 87 ? 4.839 2.720 -7.525 1.00 92.25 87 PHE A CA 1
ATOM 670 C C . PHE A 1 87 ? 3.471 3.390 -7.392 1.00 92.25 87 PHE A C 1
ATOM 672 O O . PHE A 1 87 ? 3.114 3.801 -6.288 1.00 92.25 87 PHE A O 1
ATOM 679 N N . GLN A 1 88 ? 2.717 3.522 -8.486 1.00 93.50 88 GLN A N 1
ATOM 680 C CA . GLN A 1 88 ? 1.347 4.035 -8.440 1.00 93.50 88 GLN A CA 1
ATOM 681 C C . GLN A 1 88 ? 0.453 3.089 -7.635 1.00 93.50 88 GLN A C 1
ATOM 683 O O . GLN A 1 88 ? -0.123 3.535 -6.644 1.00 93.50 88 GLN A O 1
ATOM 688 N N . ARG A 1 89 ? 0.471 1.783 -7.934 1.00 92.88 89 ARG A N 1
ATOM 689 C CA . ARG A 1 89 ? -0.297 0.775 -7.177 1.00 92.88 89 ARG A CA 1
ATOM 690 C C . ARG A 1 89 ? 0.040 0.775 -5.686 1.00 92.88 89 ARG A C 1
ATOM 692 O O . ARG A 1 89 ? -0.850 0.780 -4.840 1.00 92.88 89 ARG A O 1
ATOM 699 N N . TYR A 1 90 ? 1.326 0.858 -5.336 1.00 91.56 90 TYR A N 1
ATOM 700 C CA . TYR A 1 90 ? 1.744 0.950 -3.932 1.00 91.56 90 TYR A CA 1
ATOM 701 C C . TYR A 1 90 ? 1.205 2.214 -3.232 1.00 91.56 90 TYR A C 1
ATOM 703 O O . TYR A 1 90 ? 0.741 2.155 -2.088 1.00 91.56 90 TYR A O 1
ATOM 711 N N . LYS A 1 91 ? 1.228 3.370 -3.911 1.00 92.62 91 LYS A N 1
ATOM 712 C CA . LYS A 1 91 ? 0.669 4.627 -3.379 1.00 92.62 91 LYS A CA 1
ATOM 713 C C . LYS A 1 91 ? -0.846 4.549 -3.209 1.00 92.62 91 LYS A C 1
ATOM 715 O O . LYS A 1 91 ? -1.361 5.026 -2.198 1.00 92.62 91 LYS A O 1
ATOM 720 N N . GLU A 1 92 ? -1.545 3.959 -4.170 1.00 93.75 92 GLU A N 1
ATOM 721 C CA . GLU A 1 92 ? -2.996 3.781 -4.137 1.00 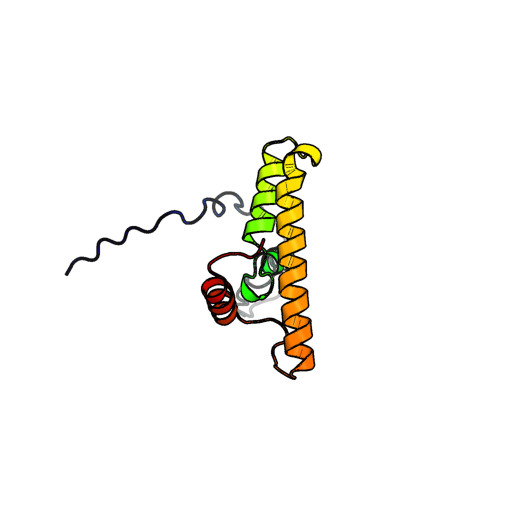93.75 92 GLU A CA 1
ATOM 722 C C . GLU A 1 92 ? -3.416 2.826 -3.020 1.00 93.75 92 GLU A C 1
ATOM 724 O O . GLU A 1 92 ? -4.284 3.185 -2.221 1.00 93.75 92 GLU A O 1
ATOM 729 N N . CYS A 1 93 ? -2.712 1.702 -2.859 1.00 93.25 93 CYS A N 1
ATOM 730 C CA . CYS A 1 93 ? -2.897 0.789 -1.735 1.00 93.25 93 CYS A CA 1
ATOM 731 C C . CYS A 1 93 ? -2.777 1.520 -0.394 1.00 93.25 93 CYS A C 1
ATOM 733 O O . CYS A 1 93 ? -3.689 1.492 0.438 1.00 93.25 93 CYS A O 1
ATOM 735 N N . ARG A 1 94 ? -1.689 2.273 -0.196 1.00 91.62 94 ARG A N 1
ATOM 736 C CA . ARG A 1 94 ? -1.495 3.053 1.031 1.00 91.62 94 ARG A CA 1
ATOM 737 C C . ARG A 1 94 ? -2.592 4.087 1.261 1.00 91.62 94 ARG A C 1
ATOM 739 O O . ARG A 1 94 ? -3.002 4.286 2.404 1.00 91.62 94 ARG A O 1
ATOM 746 N N . LYS A 1 95 ? -3.044 4.762 0.205 1.00 93.44 95 LYS A N 1
ATOM 747 C CA . LYS A 1 95 ? -4.106 5.772 0.279 1.00 93.44 95 LYS A CA 1
ATOM 748 C C . LYS A 1 95 ? -5.438 5.139 0.681 1.00 93.44 95 LYS A C 1
ATOM 750 O O . LYS A 1 95 ? -6.125 5.683 1.542 1.00 93.44 95 LYS A O 1
ATOM 755 N N . TYR A 1 96 ? -5.771 3.987 0.105 1.00 92.88 96 TYR A N 1
ATOM 756 C CA . TYR A 1 96 ? -6.986 3.247 0.424 1.00 92.88 96 TYR A CA 1
ATOM 757 C C . TYR A 1 96 ? -7.024 2.844 1.903 1.00 92.88 96 TYR A C 1
ATOM 759 O O . TYR A 1 96 ? -7.932 3.245 2.632 1.00 92.88 96 TYR A O 1
ATOM 767 N N . TRP A 1 97 ? -5.990 2.151 2.386 1.00 91.31 97 TRP A N 1
ATOM 768 C CA . TRP A 1 97 ? -5.942 1.701 3.780 1.00 91.31 97 TRP A CA 1
ATOM 769 C C . TRP A 1 97 ? -5.864 2.855 4.778 1.00 91.31 97 TRP A C 1
ATOM 771 O O . TRP A 1 97 ? -6.441 2.774 5.860 1.00 91.31 97 TRP A O 1
ATOM 781 N N . HIS A 1 98 ? -5.217 3.964 4.411 1.00 91.38 98 HIS A N 1
ATOM 782 C CA . HIS A 1 98 ? -5.234 5.174 5.227 1.00 91.38 98 HIS A CA 1
ATOM 783 C C . HIS A 1 98 ? -6.648 5.749 5.377 1.00 91.38 98 HIS A C 1
ATOM 785 O O . HIS A 1 98 ? -7.042 6.113 6.484 1.00 91.38 98 HIS A O 1
ATOM 791 N N . ASN A 1 99 ? -7.434 5.776 4.297 1.00 92.31 99 ASN A N 1
ATOM 792 C CA . ASN A 1 99 ? -8.827 6.210 4.358 1.00 92.31 99 ASN A CA 1
ATOM 793 C C . ASN A 1 99 ? -9.664 5.278 5.241 1.00 92.31 99 ASN A C 1
ATOM 795 O O . ASN A 1 99 ? -10.411 5.773 6.079 1.00 92.31 99 ASN A O 1
ATOM 799 N N . VAL A 1 100 ? -9.497 3.956 5.114 1.00 91.56 100 VAL A N 1
ATOM 800 C CA . VAL A 1 100 ? -10.177 2.973 5.979 1.00 91.56 100 VAL A CA 1
ATOM 801 C C . VAL A 1 100 ? -9.824 3.199 7.451 1.00 91.56 100 VAL A C 1
ATOM 803 O O . VAL A 1 100 ? -10.722 3.242 8.288 1.00 91.56 100 VAL A O 1
ATOM 806 N N . MET A 1 101 ? -8.546 3.430 7.773 1.00 91.19 101 MET A N 1
ATOM 807 C CA . MET A 1 101 ? -8.131 3.751 9.145 1.00 91.19 101 MET A CA 1
ATOM 808 C C . MET A 1 101 ? -8.776 5.041 9.665 1.00 91.19 101 MET A C 1
ATOM 810 O O . MET A 1 101 ? -9.202 5.094 10.817 1.00 91.19 101 MET A O 1
ATOM 814 N N . ILE A 1 102 ? -8.866 6.087 8.835 1.00 92.62 102 ILE A N 1
ATOM 815 C CA . ILE A 1 102 ? -9.529 7.340 9.223 1.00 92.62 102 ILE A CA 1
ATOM 816 C C . ILE A 1 102 ? -11.017 7.105 9.495 1.00 92.62 102 ILE A C 1
ATOM 818 O O . ILE A 1 102 ? -11.526 7.648 10.474 1.00 92.62 102 ILE A O 1
ATOM 822 N N . GLN A 1 103 ? -11.706 6.312 8.6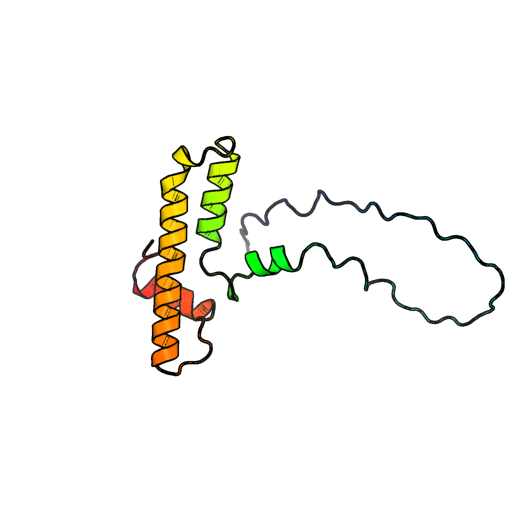67 1.00 92.19 103 GLN A N 1
ATOM 823 C CA . GLN A 1 103 ? -13.116 5.985 8.901 1.00 92.19 103 GLN A CA 1
ATOM 824 C C . GLN A 1 103 ? -13.288 5.200 10.205 1.00 92.19 103 GLN A C 1
ATOM 826 O O . GLN A 1 103 ? -14.009 5.655 11.084 1.00 92.19 103 GLN A O 1
ATOM 831 N N . ARG A 1 104 ? -12.513 4.125 10.418 1.00 92.88 104 ARG A N 1
ATOM 832 C CA . ARG A 1 104 ? -12.560 3.336 11.667 1.00 92.88 104 ARG A CA 1
ATOM 833 C C . ARG A 1 104 ? -12.292 4.187 12.907 1.00 92.88 104 ARG A C 1
ATOM 835 O O . ARG A 1 104 ? -12.970 4.028 13.918 1.00 92.88 104 ARG A O 1
ATOM 842 N N . ARG A 1 105 ? -11.364 5.147 12.815 1.00 92.19 105 ARG A N 1
ATOM 843 C CA . ARG A 1 105 ? -11.096 6.108 13.893 1.00 92.19 105 ARG A CA 1
ATOM 844 C C . ARG A 1 105 ? -12.283 7.030 14.171 1.00 92.19 105 ARG A C 1
ATOM 846 O O . ARG A 1 105 ? -12.539 7.327 15.334 1.00 92.19 105 ARG A O 1
ATOM 853 N N . ARG A 1 106 ? -12.981 7.505 13.134 1.00 93.19 106 ARG A N 1
ATOM 854 C CA . ARG A 1 106 ? -14.192 8.335 13.281 1.00 93.19 106 ARG A CA 1
ATOM 855 C C . ARG A 1 106 ? -15.340 7.549 13.904 1.00 93.19 106 ARG A C 1
ATOM 857 O O . ARG A 1 106 ? -16.038 8.091 14.752 1.00 93.19 106 ARG A O 1
ATOM 864 N N . ASP A 1 107 ? -15.453 6.276 13.548 1.00 92.94 107 ASP A N 1
ATOM 865 C CA . ASP A 1 107 ? -16.474 5.363 14.065 1.00 92.94 107 ASP A CA 1
ATOM 866 C C . ASP A 1 107 ? -16.144 4.830 15.473 1.00 92.94 107 ASP A C 1
ATOM 868 O O . ASP A 1 107 ? -16.939 4.115 16.078 1.00 92.94 107 ASP A O 1
ATOM 872 N N . GLY A 1 108 ? -14.964 5.158 16.014 1.00 91.06 108 GLY A N 1
ATOM 873 C CA . GLY A 1 108 ? -14.507 4.686 17.322 1.00 91.06 108 GLY A CA 1
ATOM 874 C C . GLY A 1 108 ? -14.134 3.199 17.362 1.00 91.06 108 GLY A C 1
ATOM 875 O O . GLY A 1 108 ? -13.985 2.639 18.449 1.00 91.06 108 GLY A O 1
ATOM 876 N N . MET A 1 109 ? -13.958 2.553 16.205 1.00 85.50 109 MET A N 1
ATOM 877 C CA . MET A 1 109 ? -13.589 1.142 16.106 1.00 85.50 109 MET A CA 1
ATOM 878 C C . MET A 1 109 ? -12.091 0.955 16.355 1.00 85.50 109 MET A C 1
ATOM 880 O O . MET A 1 109 ? -11.254 1.521 15.652 1.00 85.50 109 MET A O 1
ATOM 884 N N . LYS A 1 110 ? -11.748 0.117 17.338 1.00 84.75 110 LYS A N 1
ATOM 885 C CA . LYS A 1 110 ? -10.372 -0.322 17.603 1.00 84.75 110 LYS A CA 1
ATOM 886 C C . LYS A 1 110 ? -10.236 -1.817 17.309 1.00 84.75 110 LYS A C 1
ATOM 888 O O . LYS A 1 110 ? -11.130 -2.567 17.697 1.00 84.75 110 LYS A O 1
ATOM 893 N N . PRO A 1 111 ? -9.123 -2.270 16.705 1.00 85.81 111 PRO A N 1
ATOM 894 C CA . PRO A 1 111 ? -7.955 -1.491 16.267 1.00 85.81 111 PRO A CA 1
ATOM 895 C C . PRO A 1 111 ? -8.218 -0.600 15.032 1.00 85.81 111 PRO A C 1
ATOM 897 O O . PRO A 1 111 ? -9.035 -0.940 14.174 1.00 85.81 111 PRO A O 1
ATOM 900 N N . ASP A 1 112 ? -7.499 0.534 14.951 1.00 84.56 112 ASP A N 1
ATOM 901 C CA . ASP A 1 112 ? -7.565 1.486 13.822 1.00 84.56 112 ASP A CA 1
ATOM 902 C C . ASP A 1 112 ? -7.244 0.788 12.489 1.00 84.56 112 ASP A C 1
ATOM 904 O O . ASP A 1 112 ? -7.878 1.051 11.468 1.00 84.56 112 ASP A O 1
ATOM 908 N N . MET A 1 113 ? -6.251 -0.107 12.504 1.00 83.88 113 MET A N 1
ATOM 909 C CA . MET A 1 113 ? -5.868 -0.912 11.349 1.00 83.88 113 MET A CA 1
ATOM 910 C C . MET A 1 113 ? -6.671 -2.221 11.337 1.00 83.88 113 MET A C 1
ATOM 912 O O . MET A 1 113 ? -6.655 -2.925 12.349 1.00 83.88 113 MET A O 1
ATOM 916 N N . PRO A 1 114 ? -7.343 -2.570 10.224 1.00 87.12 114 PRO A N 1
ATOM 917 C CA . PRO A 1 114 ? -8.072 -3.831 10.117 1.00 87.12 114 PRO A CA 1
ATOM 918 C C . PRO A 1 114 ? -7.132 -5.038 10.196 1.00 87.12 114 PRO A C 1
ATOM 920 O O . PRO A 1 114 ? -6.024 -5.013 9.648 1.00 87.12 114 PRO A O 1
ATOM 923 N N . THR A 1 115 ? -7.596 -6.096 10.854 1.00 86.50 115 THR A N 1
ATOM 924 C CA . THR A 1 115 ? -6.901 -7.388 10.945 1.00 86.50 115 THR A CA 1
ATOM 925 C C . THR A 1 115 ? -6.822 -8.078 9.582 1.00 86.50 115 THR A C 1
ATOM 927 O O . THR A 1 115 ? -7.590 -7.760 8.676 1.00 86.50 115 THR A O 1
ATOM 930 N N . ALA A 1 116 ? -5.910 -9.041 9.409 1.00 84.25 116 ALA A N 1
ATOM 931 C CA . ALA A 1 116 ? -5.744 -9.735 8.129 1.00 84.25 116 ALA A CA 1
ATOM 932 C C . ALA A 1 116 ? -7.051 -10.334 7.579 1.00 84.25 116 ALA A C 1
ATOM 934 O O . ALA A 1 116 ? -7.340 -10.134 6.402 1.00 84.25 116 ALA A O 1
ATOM 935 N N . ALA A 1 117 ? -7.868 -10.950 8.438 1.00 85.38 117 ALA A N 1
ATOM 936 C CA . ALA A 1 117 ? -9.161 -11.513 8.054 1.00 85.38 117 ALA A CA 1
ATOM 937 C C . ALA A 1 117 ? -10.156 -10.439 7.572 1.00 85.38 117 ALA A C 1
ATOM 939 O O . ALA A 1 117 ? -10.703 -10.553 6.479 1.00 85.38 117 ALA A O 1
ATOM 940 N N . GLU A 1 118 ? -10.324 -9.343 8.323 1.00 87.69 118 GLU A N 1
ATOM 941 C CA . GLU A 1 118 ? -11.210 -8.237 7.917 1.00 87.69 118 GLU A CA 1
ATOM 942 C C . GLU A 1 118 ? -10.774 -7.618 6.583 1.00 87.69 118 GLU A C 1
ATOM 944 O O . GLU A 1 118 ? -11.598 -7.163 5.792 1.00 87.69 118 GLU A O 1
ATOM 949 N N . ARG A 1 119 ? -9.464 -7.580 6.308 1.00 88.19 119 ARG A N 1
ATOM 950 C CA . ARG A 1 119 ? -8.959 -7.048 5.038 1.00 88.19 119 ARG A CA 1
ATOM 951 C C . ARG A 1 119 ? -9.343 -7.921 3.855 1.00 88.19 119 ARG A C 1
ATOM 953 O O . ARG A 1 119 ? -9.697 -7.372 2.816 1.00 88.19 119 ARG A O 1
ATOM 960 N N . GLU A 1 120 ? -9.275 -9.239 4.002 1.00 86.75 120 GLU A N 1
ATOM 961 C CA . GLU A 1 120 ? -9.706 -10.169 2.956 1.00 86.75 120 GLU A CA 1
ATOM 962 C C . GLU A 1 120 ? -11.198 -10.005 2.658 1.00 86.75 120 GLU A C 1
ATOM 964 O O . GLU A 1 120 ? -11.576 -9.932 1.492 1.00 86.75 120 GLU A O 1
ATOM 969 N N . GLU A 1 121 ? -12.028 -9.833 3.689 1.00 89.38 121 GLU A N 1
ATOM 970 C CA . GLU A 1 121 ? -13.462 -9.567 3.528 1.00 89.38 121 GLU A CA 1
ATOM 971 C C . GLU A 1 121 ? -13.730 -8.244 2.797 1.00 89.38 121 GLU A C 1
ATOM 973 O O . GLU A 1 121 ? -14.528 -8.202 1.860 1.00 89.38 121 GLU A O 1
ATOM 978 N N . ILE A 1 122 ? -13.026 -7.169 3.170 1.00 88.75 122 ILE A N 1
ATOM 979 C CA . ILE A 1 122 ? -13.141 -5.859 2.510 1.00 88.75 122 ILE A CA 1
ATOM 980 C C . ILE A 1 122 ? -12.754 -5.959 1.026 1.00 88.75 122 ILE A C 1
ATOM 982 O O . ILE A 1 122 ? -13.442 -5.409 0.166 1.00 88.75 122 ILE A O 1
ATOM 986 N N . LEU A 1 123 ? -11.668 -6.669 0.708 1.00 88.56 123 LEU A N 1
ATOM 987 C CA . LEU A 1 123 ? -11.214 -6.858 -0.673 1.00 88.56 123 LEU A CA 1
ATOM 988 C C . LEU A 1 123 ? -12.166 -7.755 -1.476 1.00 88.56 123 LEU A C 1
ATOM 990 O O . LEU A 1 123 ? -12.435 -7.475 -2.646 1.00 88.56 123 LEU A O 1
ATOM 994 N N . ALA A 1 124 ? -12.713 -8.799 -0.852 1.00 88.94 124 ALA A N 1
ATOM 995 C CA . ALA A 1 124 ? -13.709 -9.670 -1.465 1.00 88.94 124 ALA A CA 1
ATOM 996 C C . ALA A 1 124 ? -15.007 -8.908 -1.778 1.00 88.94 124 ALA A C 1
ATOM 998 O O . ALA A 1 124 ? -15.559 -9.065 -2.866 1.00 88.94 124 ALA A O 1
ATOM 999 N N . ALA A 1 125 ? -15.453 -8.029 -0.874 1.00 89.69 125 ALA A N 1
ATOM 1000 C CA . ALA A 1 125 ? -16.645 -7.202 -1.067 1.00 89.69 125 ALA A CA 1
ATOM 1001 C C . ALA A 1 125 ? -16.504 -6.207 -2.232 1.00 89.69 125 ALA A C 1
ATOM 1003 O O . ALA A 1 125 ? -17.489 -5.884 -2.894 1.00 89.69 125 ALA A O 1
ATOM 1004 N N . LEU A 1 126 ? -15.284 -5.738 -2.506 1.00 86.06 126 LEU A N 1
ATOM 1005 C CA . LEU A 1 126 ? -14.984 -4.859 -3.639 1.00 86.06 126 LEU A CA 1
ATOM 1006 C C . LEU A 1 126 ? -14.837 -5.604 -4.975 1.00 86.06 126 LEU A C 1
ATOM 1008 O O . LEU A 1 126 ? -14.765 -4.961 -6.021 1.00 86.06 126 LEU A O 1
ATOM 1012 N N . GLY A 1 127 ? -14.784 -6.940 -4.962 1.00 84.31 127 GLY A N 1
ATOM 1013 C CA . GLY A 1 127 ? -14.540 -7.750 -6.158 1.00 84.31 127 GLY A CA 1
ATOM 1014 C C . GLY A 1 127 ? -13.096 -7.683 -6.668 1.00 84.31 127 GLY A C 1
ATOM 1015 O O . GLY A 1 127 ? -12.834 -8.045 -7.815 1.00 84.31 127 GLY A O 1
ATOM 1016 N N . GLY A 1 128 ? -12.154 -7.217 -5.843 1.00 82.38 128 GLY A N 1
ATOM 1017 C CA . GLY A 1 128 ? -10.746 -7.088 -6.207 1.00 82.38 128 GLY A CA 1
ATOM 1018 C C . GLY A 1 128 ? -9.994 -6.045 -5.384 1.00 82.38 128 GLY A C 1
ATOM 1019 O O . GLY A 1 128 ? -10.553 -5.353 -4.533 1.00 82.38 128 GLY A O 1
ATOM 1020 N N . LYS A 1 129 ? -8.692 -5.920 -5.659 1.00 83.75 129 LYS A N 1
ATOM 1021 C CA . LYS A 1 129 ? -7.864 -4.849 -5.097 1.00 83.75 129 LYS A CA 1
ATOM 1022 C C . LYS A 1 129 ? -8.223 -3.536 -5.803 1.00 83.75 129 LYS A C 1
ATOM 1024 O O . LYS A 1 129 ? -8.128 -3.488 -7.027 1.00 83.75 129 LYS A O 1
ATOM 1029 N N . PRO A 1 130 ? -8.621 -2.472 -5.078 1.00 81.94 130 PRO A N 1
ATOM 1030 C CA . PRO A 1 130 ? -9.007 -1.189 -5.677 1.00 81.94 130 PRO A CA 1
ATOM 1031 C C . PRO A 1 130 ? -7.799 -0.373 -6.184 1.00 81.94 130 PRO A C 1
ATOM 1033 O O . PRO A 1 130 ? -7.886 0.849 -6.301 1.00 81.94 130 PRO A O 1
ATOM 1036 N N . TYR A 1 131 ? -6.669 -1.046 -6.415 1.00 83.81 131 TYR A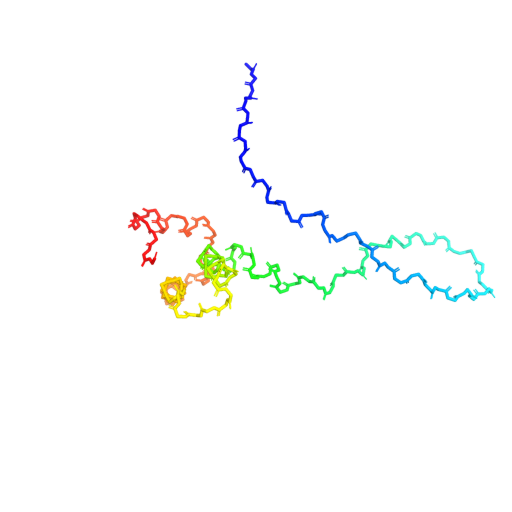 N 1
ATOM 1037 C CA . TYR A 1 131 ? -5.359 -0.530 -6.793 1.00 83.81 131 TYR A CA 1
ATOM 1038 C C . TYR A 1 131 ? -4.591 -1.584 -7.597 1.00 83.81 131 TYR A C 1
ATOM 1040 O O . TYR A 1 131 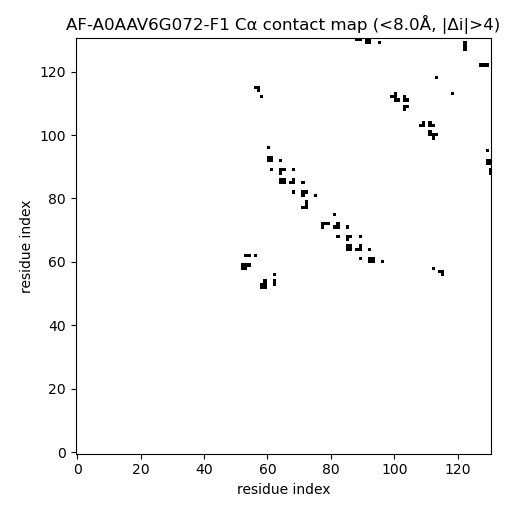? -4.820 -2.807 -7.435 1.00 83.81 131 TYR A O 1
#

Secondary structure (DSSP, 8-state):
-----------S-SSS-----------------------S-SS--SSSHHHHHHT-TTT-TTHHHHHHHHHHHHHTTT-TTTTHHHHHHHHHHHHHHHHHHHHHHHTT-SSSSPPHHHHHHHHHHTTS---

Nearest PDB structures (foldseek):
  2lqt-assembly1_A  TM=9.095E-01  e=2.076E-05  Homo sapiens

pLDDT: mean 71.44, std 20.85, range [39.09, 95.12]

Mean predicted aligned error: 16.43 Å